Protein AF-A0A8S2P1P9-F1 (afdb_monomer)

Sequence (95 aa):
MQLLQSFRKLIPPLLFDGHKGEAGRIGVVGGSEEYTGAPIFAGMTALRTGADIVHIFCAKNAAIPIKSFSPDLIVHPLLDSKSFSDDIGKWLPRL

Mean predicted aligned error: 3.41 Å

Radius of gyration: 15.2 Å; Cα contacts (8 Å, |Δi|>4): 138; chains: 1; bounding box: 42×33×38 Å

Organism: NCBI:txid392030

Solvent-accessible surface area (backbone atoms only — not comparable to full-atom values): 5512 Å² total; per-residue (Å²): 113,69,67,62,61,56,54,60,72,71,56,76,80,92,56,94,87,62,54,94,45,74,68,29,33,44,77,41,81,46,31,35,82,87,44,34,62,62,43,45,56,55,43,53,48,43,44,75,75,52,33,63,38,37,37,38,38,16,22,56,78,15,36,60,68,41,47,74,74,40,87,81,54,47,72,39,59,40,62,77,42,96,55,33,74,65,60,49,56,77,46,56,90,71,73

Structure (mmCIF, N/CA/C/O backbone):
data_AF-A0A8S2P1P9-F1
#
_entry.id   AF-A0A8S2P1P9-F1
#
loop_
_atom_site.group_PDB
_atom_site.id
_atom_site.type_symbol
_atom_site.label_atom_id
_atom_site.label_alt_id
_atom_site.label_comp_id
_atom_site.label_asym_id
_atom_site.label_entity_id
_atom_site.label_seq_id
_atom_site.pdbx_PDB_ins_code
_atom_site.Cartn_x
_atom_site.Cartn_y
_atom_site.Cartn_z
_atom_site.occupancy
_atom_site.B_iso_or_equiv
_atom_site.auth_seq_id
_atom_site.auth_comp_id
_atom_site.auth_asym_id
_atom_site.auth_atom_id
_atom_site.pdbx_PDB_model_num
ATOM 1 N N . MET A 1 1 ? -25.883 18.375 3.110 1.00 66.81 1 MET A N 1
ATOM 2 C CA . MET A 1 1 ? -25.615 17.714 4.413 1.00 66.81 1 MET A CA 1
ATOM 3 C C . MET A 1 1 ? -25.882 16.206 4.419 1.00 66.81 1 MET A C 1
ATOM 5 O O . MET A 1 1 ? -25.059 15.500 4.982 1.00 66.81 1 MET A O 1
ATOM 9 N N . GLN A 1 2 ? -26.950 15.686 3.794 1.00 87.38 2 GLN A N 1
ATOM 10 C CA . GLN A 1 2 ? -27.257 14.239 3.806 1.00 87.38 2 GLN A CA 1
ATOM 11 C C . GLN A 1 2 ? -26.131 13.342 3.254 1.00 87.38 2 GLN A C 1
ATOM 13 O O . GLN A 1 2 ? -25.810 12.334 3.871 1.00 87.38 2 GLN A O 1
ATOM 18 N N . LEU A 1 3 ? -25.464 13.733 2.160 1.00 91.69 3 LEU A N 1
ATOM 19 C CA . LEU A 1 3 ? -24.375 12.939 1.568 1.00 91.69 3 LEU A CA 1
ATOM 20 C C . LEU A 1 3 ? -23.194 12.714 2.535 1.00 91.69 3 LEU A C 1
ATOM 22 O O . LEU A 1 3 ? -22.687 11.603 2.651 1.00 91.69 3 LEU A O 1
ATOM 26 N N . LEU A 1 4 ? -22.798 13.749 3.284 1.00 91.56 4 LEU A N 1
ATOM 27 C CA . LEU A 1 4 ? -21.737 13.645 4.294 1.00 91.56 4 LEU A CA 1
ATOM 28 C C . LEU A 1 4 ? -22.123 12.690 5.433 1.00 91.56 4 LEU A C 1
ATOM 30 O O . LEU A 1 4 ? -21.283 11.940 5.925 1.00 91.56 4 LEU A O 1
ATOM 34 N N . GLN A 1 5 ? -23.398 12.687 5.833 1.00 92.12 5 GLN A N 1
ATOM 35 C CA . GLN A 1 5 ? -23.898 11.751 6.841 1.00 92.12 5 GLN A CA 1
ATOM 36 C C . GLN A 1 5 ? -23.871 10.304 6.338 1.00 92.12 5 GLN A C 1
ATOM 38 O O . GLN A 1 5 ? -23.569 9.404 7.119 1.00 92.12 5 GLN A O 1
ATOM 43 N N . SER A 1 6 ? -24.135 10.080 5.048 1.00 92.50 6 SER A N 1
ATOM 44 C CA . SER A 1 6 ? -23.998 8.759 4.427 1.00 92.50 6 SER A CA 1
ATOM 45 C C . SER A 1 6 ? -22.544 8.281 4.420 1.00 92.50 6 SER A C 1
ATOM 47 O O . SER A 1 6 ? -22.286 7.156 4.832 1.00 92.50 6 SER A O 1
ATOM 49 N N . PHE A 1 7 ? -21.584 9.136 4.045 1.00 92.00 7 PHE A N 1
ATOM 50 C CA . PHE A 1 7 ? -20.161 8.769 4.036 1.00 92.00 7 PHE A CA 1
ATOM 51 C C . PHE A 1 7 ? -19.604 8.458 5.424 1.00 92.00 7 PHE A C 1
ATOM 53 O O . PHE A 1 7 ? -18.805 7.538 5.569 1.00 92.00 7 PHE A O 1
ATOM 60 N N . ARG A 1 8 ? -20.062 9.163 6.465 1.00 92.00 8 ARG A N 1
ATOM 61 C CA . ARG A 1 8 ? -19.624 8.901 7.843 1.00 92.00 8 ARG A CA 1
ATOM 62 C C . ARG A 1 8 ? -19.920 7.468 8.299 1.00 92.00 8 ARG A C 1
ATOM 64 O O . ARG A 1 8 ? -19.203 6.955 9.145 1.00 92.00 8 ARG A O 1
ATOM 71 N N . LYS A 1 9 ? -20.945 6.824 7.732 1.00 91.75 9 LYS A N 1
ATOM 72 C CA . LYS A 1 9 ? -21.293 5.426 8.026 1.00 91.75 9 LYS A CA 1
ATOM 73 C C . LYS A 1 9 ? -20.352 4.410 7.365 1.00 91.75 9 LYS A C 1
ATOM 75 O O . LYS A 1 9 ? -20.388 3.252 7.754 1.00 91.75 9 LYS A O 1
ATOM 80 N N . LEU A 1 10 ? -19.552 4.819 6.373 1.00 91.56 10 LEU A N 1
ATOM 81 C CA . LEU A 1 10 ? -18.579 3.950 5.697 1.00 91.56 10 LEU A CA 1
ATOM 82 C C . LEU A 1 10 ? -17.235 3.880 6.431 1.00 91.56 10 LEU A C 1
ATOM 84 O O . LEU A 1 10 ? -16.458 2.966 6.179 1.00 91.56 10 LEU A O 1
ATOM 88 N N . ILE A 1 11 ? -16.941 4.854 7.296 1.00 92.25 11 ILE A N 1
ATOM 89 C CA . ILE A 1 11 ? -15.674 4.916 8.026 1.00 92.25 11 ILE A CA 1
ATOM 90 C C . ILE A 1 11 ? -15.765 3.949 9.216 1.00 92.25 11 ILE A C 1
ATOM 92 O O . ILE A 1 11 ? -16.662 4.125 10.049 1.00 92.25 11 ILE A O 1
ATOM 96 N N . PRO A 1 12 ? -14.873 2.947 9.320 1.00 90.94 12 PRO A N 1
ATOM 97 C CA . PRO A 1 12 ? -14.889 2.016 10.441 1.00 90.94 12 PRO A CA 1
ATOM 98 C C . PRO A 1 12 ? -14.601 2.753 11.762 1.00 90.94 12 PRO A C 1
ATOM 100 O O . PRO A 1 12 ? -13.792 3.686 11.787 1.00 90.94 12 PRO A O 1
ATOM 103 N N . PRO A 1 13 ? -15.262 2.378 12.872 1.00 91.81 13 PRO A N 1
ATOM 104 C CA . PRO A 1 13 ? -14.947 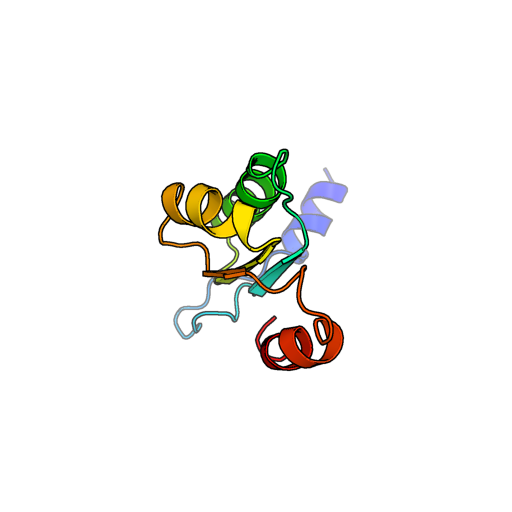2.936 14.179 1.00 91.81 13 PRO A CA 1
ATOM 105 C C . PRO A 1 13 ? -13.577 2.441 14.655 1.00 91.81 13 PRO A C 1
ATOM 107 O O . PRO A 1 13 ? -13.180 1.314 14.367 1.00 91.81 13 PRO A O 1
ATOM 110 N N . LEU A 1 14 ? -12.882 3.262 15.441 1.00 92.06 14 LEU A N 1
ATOM 111 C CA . LEU A 1 14 ? -11.667 2.828 16.123 1.00 92.06 14 LEU A CA 1
ATOM 112 C C . LEU A 1 14 ? -12.052 2.001 17.358 1.00 92.06 14 LEU A C 1
ATOM 114 O O . LEU A 1 14 ? -12.663 2.530 18.289 1.00 92.06 14 LEU A O 1
ATOM 118 N N . LEU A 1 15 ? -11.718 0.712 17.344 1.00 93.56 15 LEU A N 1
ATOM 119 C CA . LEU A 1 15 ? -12.010 -0.234 18.422 1.00 93.56 15 LEU A CA 1
ATOM 120 C C . LEU A 1 15 ? -10.783 -0.420 19.321 1.00 93.56 15 LEU A C 1
ATOM 122 O O . LEU A 1 15 ? -9.651 -0.409 18.844 1.00 93.56 15 LEU A O 1
ATOM 126 N N . PHE A 1 16 ? -10.999 -0.585 20.628 1.00 94.38 16 PHE A N 1
ATOM 127 C CA . PHE A 1 16 ? -9.909 -0.746 21.602 1.00 94.38 16 PHE A CA 1
ATOM 128 C C . PHE A 1 16 ? -9.187 -2.093 21.462 1.00 94.38 16 PHE A C 1
ATOM 130 O O . PHE A 1 16 ? -7.983 -2.185 21.674 1.00 94.38 16 PHE A O 1
ATOM 137 N N . ASP A 1 17 ? -9.933 -3.128 21.096 1.00 95.62 17 ASP A N 1
ATOM 138 C CA . ASP A 1 17 ? -9.468 -4.479 20.794 1.00 95.62 17 ASP A CA 1
ATOM 139 C C . ASP A 1 17 ? -9.103 -4.669 19.313 1.00 95.62 17 ASP A C 1
ATOM 141 O O . ASP A 1 17 ? -8.776 -5.779 18.904 1.00 95.62 17 ASP A O 1
ATOM 145 N N . GLY A 1 18 ? -9.123 -3.590 18.520 1.00 92.44 18 GLY A N 1
ATOM 146 C CA . GLY A 1 18 ? -8.806 -3.632 17.099 1.00 92.44 18 GLY A CA 1
ATOM 147 C C . GLY A 1 18 ? -7.344 -3.989 16.824 1.00 92.44 18 GLY A C 1
ATOM 148 O O . GLY A 1 18 ? -6.420 -3.578 17.536 1.00 92.44 18 GLY A O 1
ATOM 149 N N . HIS A 1 19 ? -7.121 -4.733 15.746 1.00 94.31 19 HIS A N 1
ATOM 150 C CA . HIS A 1 19 ? -5.798 -5.172 15.315 1.00 94.31 19 HIS A CA 1
ATOM 151 C C . HIS A 1 19 ? -5.360 -4.532 13.996 1.00 94.31 19 HIS A C 1
ATOM 153 O O . HIS A 1 19 ? -6.164 -4.133 13.155 1.00 94.31 19 HIS A O 1
ATOM 159 N N . LYS A 1 20 ? -4.038 -4.473 13.784 1.00 92.56 20 LYS A N 1
ATOM 160 C CA . LYS A 1 20 ? -3.449 -3.890 12.574 1.00 92.56 20 LYS A CA 1
ATOM 161 C C . LYS A 1 20 ? -3.992 -4.573 11.313 1.00 92.56 20 LYS A C 1
ATOM 163 O O . LYS A 1 20 ? -3.781 -5.766 11.094 1.00 92.56 20 LYS A O 1
ATOM 168 N N . GLY A 1 21 ? -4.607 -3.782 10.445 1.00 93.31 21 GLY A N 1
ATOM 169 C CA . GLY A 1 21 ? -5.191 -4.207 9.181 1.00 93.31 21 GLY A CA 1
ATOM 170 C C . GLY A 1 21 ? -6.713 -4.337 9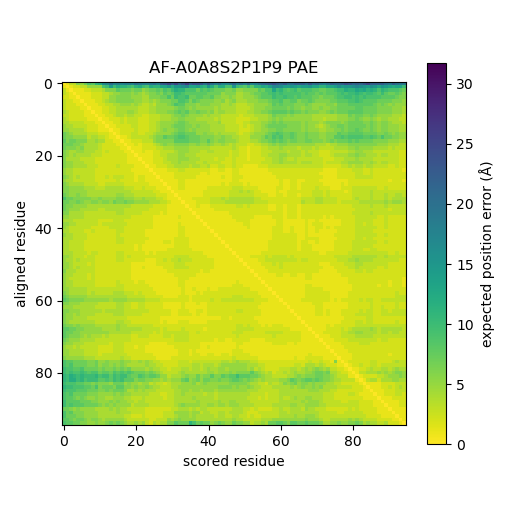.218 1.00 93.31 21 GLY A C 1
ATOM 171 O O . GLY A 1 21 ? -7.303 -4.558 8.164 1.00 93.31 21 GLY A O 1
ATOM 172 N N . GLU A 1 22 ? -7.355 -4.199 10.378 1.00 93.75 22 GLU A N 1
ATOM 173 C CA . GLU A 1 22 ? -8.818 -4.205 10.488 1.00 93.75 22 GLU A CA 1
ATOM 174 C C . GLU A 1 22 ? -9.440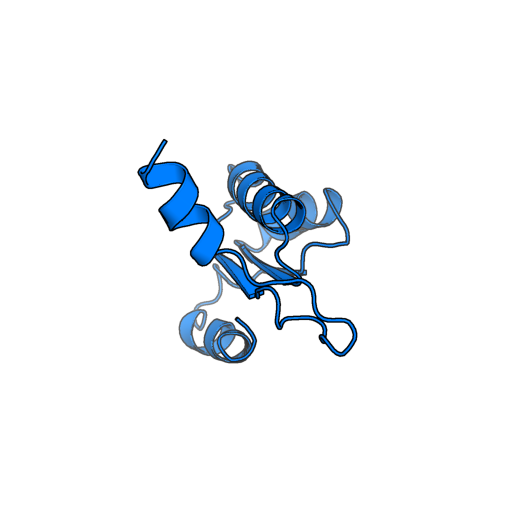 -2.867 10.074 1.00 93.75 22 GLU A C 1
ATOM 176 O O . GLU A 1 22 ? -10.541 -2.861 9.527 1.00 93.75 22 GLU A O 1
ATOM 181 N N . ALA A 1 23 ? -8.728 -1.744 10.243 1.00 93.12 23 ALA A N 1
ATOM 182 C CA . ALA A 1 23 ? -9.197 -0.433 9.785 1.00 93.12 23 ALA A CA 1
ATOM 183 C C . ALA A 1 23 ? -8.918 -0.179 8.289 1.00 93.12 23 ALA A C 1
ATOM 185 O O . ALA A 1 23 ? -9.335 0.839 7.737 1.00 93.12 23 ALA A O 1
ATOM 186 N N . GLY A 1 24 ? -8.257 -1.123 7.611 1.00 94.69 24 GLY A N 1
ATOM 187 C CA . GLY A 1 24 ? -8.101 -1.134 6.159 1.00 94.69 24 GLY A CA 1
ATOM 188 C C . GLY A 1 24 ? -6.691 -1.486 5.702 1.00 94.69 24 GLY A C 1
ATOM 189 O O . GLY A 1 24 ? -5.692 -1.022 6.257 1.00 94.69 24 GLY A O 1
ATOM 190 N N . ARG A 1 25 ? -6.616 -2.289 4.640 1.00 97.06 25 ARG A N 1
ATOM 191 C CA . ARG A 1 25 ? -5.377 -2.646 3.948 1.00 97.06 25 ARG A CA 1
ATOM 192 C C . ARG A 1 25 ? -5.531 -2.255 2.484 1.00 97.06 25 ARG A C 1
ATOM 194 O O . ARG A 1 25 ? -6.497 -2.626 1.829 1.00 97.06 25 ARG A O 1
ATOM 201 N N . ILE A 1 26 ? -4.624 -1.420 1.990 1.00 97.69 26 ILE A N 1
ATOM 202 C CA . ILE A 1 26 ? -4.758 -0.785 0.675 1.00 97.69 26 ILE A CA 1
ATOM 203 C C . ILE A 1 26 ? -3.591 -1.195 -0.214 1.00 97.69 26 ILE A C 1
ATOM 205 O O . ILE A 1 26 ? -2.429 -1.093 0.177 1.00 97.69 26 ILE A O 1
ATOM 209 N N . GLY A 1 27 ? -3.907 -1.634 -1.430 1.00 97.62 27 GLY A N 1
ATOM 210 C CA . GLY A 1 27 ? -2.933 -1.916 -2.477 1.00 97.62 27 GLY A CA 1
ATOM 211 C C . GLY A 1 27 ? -2.937 -0.814 -3.530 1.00 97.62 27 GLY A C 1
ATOM 212 O O . GLY A 1 27 ? -3.972 -0.521 -4.121 1.00 97.62 27 GLY A O 1
ATOM 213 N N . VAL A 1 28 ? -1.774 -0.227 -3.793 1.00 97.94 28 VAL A N 1
ATOM 214 C CA . VAL A 1 28 ? -1.549 0.730 -4.880 1.00 97.94 28 VAL A CA 1
ATOM 215 C C . VAL A 1 28 ? -0.685 0.052 -5.932 1.00 97.94 28 VAL A C 1
ATOM 217 O O . VAL A 1 28 ? 0.413 -0.407 -5.630 1.00 97.94 28 VAL A O 1
ATOM 220 N N . VAL A 1 29 ? -1.166 -0.004 -7.171 1.00 96.88 29 VAL A N 1
ATOM 221 C CA . VAL A 1 29 ? -0.426 -0.576 -8.301 1.00 96.88 29 VAL A CA 1
ATOM 222 C C . VAL A 1 29 ? -0.024 0.555 -9.236 1.00 96.88 29 VAL A C 1
ATOM 224 O O . VAL A 1 29 ? -0.882 1.252 -9.774 1.00 96.88 29 VAL A O 1
ATOM 227 N N . GLY A 1 30 ? 1.277 0.760 -9.411 1.00 96.25 30 GLY A N 1
ATOM 228 C CA . GLY A 1 30 ? 1.807 1.802 -10.282 1.00 96.25 30 GLY A CA 1
ATOM 229 C C . GLY A 1 30 ? 3.236 2.197 -9.930 1.00 96.25 30 GLY A C 1
ATOM 230 O O . GLY A 1 30 ? 3.858 1.639 -9.032 1.00 96.25 30 GLY A O 1
ATOM 231 N N . GLY A 1 31 ? 3.751 3.199 -10.635 1.00 97.25 31 GLY A N 1
ATOM 232 C CA . GLY A 1 31 ? 5.145 3.619 -10.533 1.00 97.25 31 GLY A CA 1
ATOM 233 C C . GLY A 1 31 ? 6.004 3.002 -11.627 1.00 97.25 31 GLY A C 1
ATOM 234 O O . GLY A 1 31 ? 6.137 1.780 -11.705 1.00 97.25 31 GLY A O 1
ATOM 235 N N . SER A 1 32 ? 6.590 3.874 -12.442 1.00 96.56 32 SER A N 1
ATOM 236 C CA . SER A 1 32 ? 7.583 3.555 -13.469 1.00 96.56 32 SER A CA 1
ATOM 237 C C . SER A 1 32 ? 8.920 4.214 -13.127 1.00 96.56 32 SER A C 1
ATOM 239 O O . SER A 1 32 ? 9.061 4.839 -12.073 1.00 96.56 32 SER A O 1
ATOM 241 N N . GLU A 1 33 ? 9.893 4.084 -14.023 1.00 94.38 33 GLU A N 1
ATOM 242 C CA . GLU A 1 33 ? 11.176 4.780 -13.932 1.00 94.38 33 GLU A CA 1
ATOM 243 C C . GLU A 1 33 ? 11.006 6.302 -13.797 1.00 94.38 33 GLU A C 1
ATOM 245 O O . GLU A 1 33 ? 11.657 6.934 -12.968 1.00 94.38 33 GLU A O 1
ATOM 250 N N . GLU A 1 34 ? 10.058 6.876 -14.534 1.00 95.88 34 GLU A N 1
ATOM 251 C CA . GLU A 1 34 ? 9.784 8.311 -14.579 1.00 95.88 34 GLU A CA 1
ATOM 252 C C . GLU A 1 34 ? 8.754 8.751 -13.528 1.00 95.88 34 GLU A C 1
ATOM 254 O O . GLU A 1 34 ? 8.847 9.848 -12.976 1.00 95.88 34 GLU A O 1
ATOM 259 N N . TYR A 1 35 ? 7.760 7.906 -13.229 1.00 96.94 35 TYR A N 1
ATOM 260 C CA . TYR A 1 35 ? 6.573 8.296 -12.456 1.00 96.94 35 TYR A CA 1
ATOM 261 C C . TYR A 1 35 ? 6.505 7.655 -11.067 1.00 96.94 35 TYR A C 1
ATOM 263 O O . TYR A 1 35 ? 5.517 7.022 -10.694 1.00 96.94 35 TYR A O 1
ATOM 271 N N . THR A 1 36 ? 7.539 7.859 -10.257 1.00 97.62 36 THR A N 1
ATOM 272 C CA . THR A 1 36 ? 7.607 7.363 -8.867 1.00 97.62 36 THR A CA 1
ATOM 273 C C . THR A 1 36 ? 6.679 8.107 -7.902 1.00 97.62 36 THR A C 1
ATOM 275 O O . THR A 1 36 ? 6.217 7.529 -6.921 1.00 97.62 36 THR A O 1
ATOM 278 N N . GLY A 1 37 ? 6.363 9.377 -8.175 1.00 97.81 37 GLY A N 1
ATOM 279 C CA . GLY A 1 37 ? 5.585 10.233 -7.269 1.00 97.81 37 GLY A CA 1
ATOM 280 C C . GLY A 1 37 ? 4.112 9.841 -7.120 1.00 97.81 37 GLY A C 1
ATOM 281 O O . GLY A 1 37 ? 3.558 9.916 -6.024 1.00 97.81 37 GLY A O 1
ATOM 282 N N . ALA A 1 38 ? 3.473 9.388 -8.201 1.00 98.12 38 ALA A N 1
ATOM 283 C CA . ALA A 1 38 ? 2.053 9.034 -8.196 1.00 98.12 38 ALA A CA 1
ATOM 284 C C . ALA A 1 38 ? 1.691 7.966 -7.138 1.00 98.12 38 ALA A C 1
ATOM 286 O O . ALA A 1 38 ? 0.812 8.236 -6.311 1.00 98.12 38 ALA A O 1
ATOM 287 N N . PRO A 1 39 ? 2.363 6.795 -7.080 1.00 98.25 39 PRO A N 1
ATOM 288 C CA . PRO A 1 39 ? 2.062 5.798 -6.053 1.00 98.25 39 PRO A CA 1
ATOM 289 C C . PRO A 1 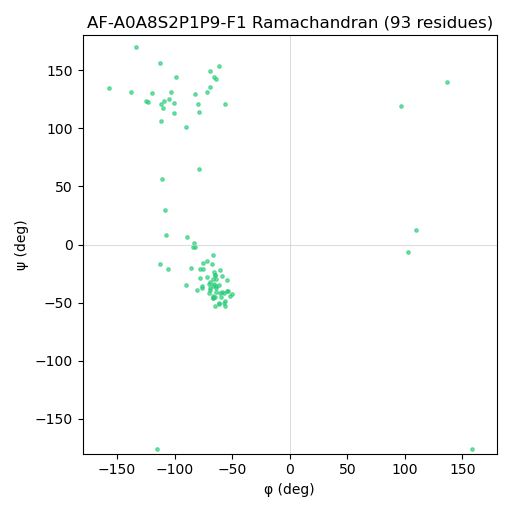39 ? 2.417 6.265 -4.633 1.00 98.25 39 PRO A C 1
ATOM 291 O O . PRO A 1 39 ? 1.723 5.881 -3.692 1.00 98.25 39 PRO A O 1
ATOM 294 N N . ILE A 1 40 ? 3.428 7.129 -4.463 1.00 98.12 40 ILE A N 1
ATOM 295 C CA . ILE A 1 40 ? 3.766 7.726 -3.159 1.00 98.12 40 ILE A CA 1
ATOM 296 C C . ILE A 1 40 ? 2.587 8.548 -2.637 1.00 98.12 40 ILE A C 1
ATOM 298 O O . ILE A 1 40 ? 2.143 8.345 -1.508 1.00 98.12 40 ILE A O 1
ATOM 302 N N . PHE A 1 41 ? 2.048 9.462 -3.451 1.00 98.19 41 PHE A N 1
ATOM 303 C CA . PHE A 1 41 ? 0.943 10.319 -3.021 1.00 98.19 41 PHE A CA 1
ATOM 304 C C . PHE A 1 41 ? -0.326 9.529 -2.722 1.00 98.19 41 PHE A C 1
ATOM 306 O O . PHE A 1 41 ? -0.981 9.809 -1.715 1.00 98.19 41 PHE A O 1
ATOM 313 N N . ALA A 1 42 ? -0.647 8.530 -3.545 1.00 98.50 42 ALA A N 1
ATOM 314 C CA . ALA A 1 42 ? -1.779 7.646 -3.299 1.00 98.50 42 ALA A CA 1
ATOM 315 C C . ALA A 1 42 ? -1.608 6.885 -1.973 1.00 98.50 42 ALA A C 1
ATOM 317 O O . ALA A 1 42 ? -2.486 6.940 -1.111 1.00 98.50 42 ALA A O 1
ATOM 318 N N . GLY A 1 43 ? -0.451 6.248 -1.772 1.00 98.25 43 GLY A N 1
ATOM 319 C CA . GLY A 1 43 ? -0.194 5.437 -0.587 1.00 98.25 43 GLY A CA 1
ATOM 320 C C . GLY A 1 43 ? -0.133 6.246 0.709 1.00 98.25 43 GLY A C 1
ATOM 321 O O . GLY A 1 43 ? -0.785 5.906 1.693 1.00 98.25 43 GLY A O 1
ATOM 322 N N . MET A 1 44 ? 0.580 7.373 0.705 1.00 98.25 44 MET A N 1
ATOM 323 C CA . MET A 1 44 ? 0.663 8.255 1.874 1.00 98.25 44 MET A CA 1
ATOM 324 C C . MET A 1 44 ? -0.683 8.889 2.216 1.00 98.25 44 MET A C 1
ATOM 326 O O . MET A 1 44 ? -0.978 9.111 3.388 1.00 98.25 44 MET A O 1
ATOM 330 N N . THR A 1 45 ? -1.508 9.192 1.211 1.00 98.38 45 THR A N 1
ATOM 331 C CA . THR A 1 45 ? -2.862 9.695 1.463 1.00 98.38 45 THR A CA 1
ATOM 332 C C . THR A 1 45 ? -3.713 8.622 2.121 1.00 98.38 45 THR A C 1
ATOM 334 O O . THR A 1 45 ? -4.337 8.931 3.127 1.00 98.38 45 THR A O 1
ATOM 337 N N . ALA A 1 46 ? -3.660 7.374 1.644 1.00 97.81 46 ALA A N 1
ATOM 338 C CA . ALA A 1 46 ? -4.371 6.261 2.269 1.00 97.81 46 ALA A CA 1
ATOM 339 C C . ALA A 1 46 ? -4.001 6.095 3.757 1.00 97.81 46 ALA A C 1
ATOM 341 O O . ALA A 1 46 ? -4.901 6.063 4.600 1.00 97.81 46 ALA A O 1
ATOM 342 N N . LEU A 1 47 ? -2.700 6.094 4.090 1.00 97.44 47 LEU A N 1
ATOM 343 C CA . LEU A 1 47 ? -2.227 6.065 5.484 1.00 97.44 47 LEU A CA 1
ATOM 344 C C . LEU A 1 47 ? -2.790 7.240 6.295 1.00 97.44 47 LEU A C 1
ATOM 346 O O . LEU A 1 47 ? -3.385 7.047 7.352 1.00 97.44 47 LEU A O 1
ATOM 350 N N . ARG A 1 48 ? -2.673 8.473 5.782 1.00 97.00 48 ARG A N 1
ATOM 351 C CA . ARG A 1 48 ? -3.177 9.670 6.478 1.00 97.00 48 ARG A CA 1
ATOM 352 C C . ARG A 1 48 ? -4.695 9.692 6.646 1.00 97.00 48 ARG A C 1
ATOM 354 O O . ARG A 1 48 ? -5.183 10.339 7.566 1.00 97.00 48 ARG A O 1
ATOM 361 N N . THR A 1 49 ? -5.442 9.024 5.770 1.00 95.69 49 THR A N 1
ATOM 362 C CA . THR A 1 49 ? -6.903 8.901 5.877 1.00 95.69 49 THR A CA 1
ATOM 363 C C . THR A 1 49 ? -7.357 7.773 6.804 1.00 95.69 49 THR A C 1
ATOM 365 O O . THR A 1 49 ? -8.558 7.635 7.014 1.00 95.69 49 THR A O 1
ATOM 368 N N . GLY A 1 50 ? -6.425 7.004 7.381 1.00 95.31 50 GLY A N 1
ATOM 369 C CA . GLY A 1 50 ? -6.714 5.992 8.399 1.00 95.31 50 GLY A CA 1
ATOM 370 C C . GLY A 1 50 ? -6.556 4.540 7.949 1.00 95.31 50 GLY A C 1
ATOM 371 O O . GLY A 1 50 ? -7.002 3.657 8.670 1.00 95.31 50 GLY A O 1
ATOM 372 N N . ALA A 1 51 ? -5.945 4.267 6.789 1.00 96.62 51 ALA A N 1
ATOM 373 C CA . ALA A 1 51 ? -5.569 2.896 6.444 1.00 96.62 51 ALA A CA 1
ATOM 374 C C . ALA A 1 51 ? -4.424 2.412 7.349 1.00 96.62 51 ALA A C 1
ATOM 376 O O . ALA A 1 51 ? -3.433 3.120 7.526 1.00 96.62 51 ALA A O 1
ATOM 377 N N . ASP A 1 52 ? -4.521 1.184 7.854 1.00 96.50 52 ASP A N 1
ATOM 378 C CA . ASP A 1 52 ? -3.506 0.600 8.739 1.00 96.50 52 ASP A CA 1
ATOM 379 C C . ASP A 1 52 ? -2.257 0.143 7.985 1.00 96.50 52 ASP A C 1
ATOM 381 O O . ASP A 1 52 ? -1.140 0.160 8.512 1.00 96.50 52 ASP A O 1
ATOM 385 N N . ILE A 1 53 ? -2.458 -0.372 6.768 1.00 97.31 53 ILE A N 1
ATOM 386 C CA . ILE A 1 53 ? -1.401 -0.972 5.958 1.00 97.31 53 ILE A CA 1
ATOM 387 C C . ILE A 1 53 ? -1.559 -0.527 4.513 1.00 97.31 53 ILE A C 1
ATOM 389 O O . ILE A 1 53 ? -2.635 -0.644 3.926 1.00 97.31 53 ILE A O 1
ATOM 393 N N . VAL A 1 54 ? -0.459 -0.074 3.920 1.00 98.31 54 VAL A N 1
ATOM 394 C CA . VAL A 1 54 ? -0.408 0.281 2.506 1.00 98.31 54 VAL A CA 1
ATOM 395 C C . VAL A 1 54 ? 0.713 -0.480 1.818 1.00 98.31 54 VAL A C 1
ATOM 397 O O . VAL A 1 54 ? 1.883 -0.391 2.196 1.00 98.31 54 VAL A O 1
ATOM 400 N N . HIS A 1 55 ? 0.333 -1.211 0.778 1.00 98.25 55 HIS A N 1
ATOM 401 C CA . HIS A 1 55 ? 1.227 -1.908 -0.129 1.00 98.25 55 HIS A CA 1
ATOM 402 C C . HIS A 1 55 ? 1.336 -1.116 -1.431 1.00 98.25 55 HIS A C 1
ATOM 404 O O . HIS A 1 55 ? 0.322 -0.753 -2.020 1.00 98.25 55 HIS A O 1
ATOM 410 N N . ILE A 1 56 ? 2.555 -0.884 -1.912 1.00 98.25 56 ILE A N 1
ATOM 411 C CA . ILE A 1 56 ? 2.807 -0.323 -3.242 1.00 98.25 56 ILE A CA 1
ATOM 412 C C . ILE A 1 56 ? 3.453 -1.403 -4.100 1.00 98.25 56 ILE A C 1
ATOM 414 O O . ILE A 1 56 ? 4.530 -1.884 -3.768 1.00 98.25 56 ILE A O 1
ATOM 418 N N . PHE A 1 57 ? 2.824 -1.763 -5.211 1.00 97.75 57 PHE A N 1
ATOM 419 C CA . PHE A 1 57 ? 3.382 -2.643 -6.232 1.00 97.75 57 PHE A CA 1
ATOM 420 C C . PHE A 1 57 ? 3.877 -1.777 -7.385 1.00 97.75 57 PHE A C 1
ATOM 422 O O . PHE A 1 57 ? 3.067 -1.129 -8.047 1.00 97.75 57 PHE A O 1
ATOM 429 N N . CYS A 1 58 ? 5.191 -1.747 -7.601 1.00 97.88 58 CYS A N 1
ATOM 430 C CA . CYS A 1 58 ? 5.833 -0.843 -8.555 1.00 97.88 58 CYS A CA 1
ATOM 431 C C . CYS A 1 58 ? 6.855 -1.548 -9.455 1.00 97.88 58 CYS A C 1
ATOM 433 O O . CYS A 1 58 ? 7.225 -2.704 -9.215 1.00 97.88 58 CYS A O 1
ATOM 435 N N . ALA A 1 59 ? 7.334 -0.835 -10.478 1.00 97.56 59 ALA A N 1
ATOM 436 C CA . ALA A 1 59 ? 8.521 -1.226 -11.232 1.00 97.56 59 ALA A CA 1
ATOM 437 C C . ALA A 1 59 ? 9.758 -1.273 -10.315 1.00 97.56 59 ALA A C 1
ATOM 439 O O . ALA A 1 59 ? 9.840 -0.565 -9.304 1.00 97.56 59 ALA A O 1
ATOM 440 N N . LYS A 1 60 ? 10.752 -2.092 -10.658 1.00 97.12 60 LYS A N 1
ATOM 441 C CA . LYS A 1 60 ? 11.978 -2.287 -9.869 1.00 97.12 60 LYS A CA 1
ATOM 442 C C . LYS A 1 60 ? 12.754 -0.986 -9.699 1.00 97.12 60 LYS A C 1
ATOM 444 O O . LYS A 1 60 ? 13.133 -0.654 -8.577 1.00 97.12 60 LYS A O 1
ATOM 449 N N . ASN A 1 61 ? 12.914 -0.227 -10.784 1.00 96.81 61 ASN A N 1
ATOM 450 C CA . ASN A 1 61 ? 13.623 1.058 -10.778 1.00 96.81 61 ASN A CA 1
ATOM 451 C C . ASN A 1 61 ? 12.898 2.116 -9.927 1.00 96.81 61 ASN A C 1
ATOM 453 O O . ASN A 1 61 ? 13.535 2.990 -9.345 1.00 96.81 61 ASN A O 1
ATOM 457 N N . ALA A 1 62 ? 11.576 1.992 -9.772 1.00 98.00 62 ALA A N 1
ATOM 458 C CA . ALA A 1 62 ? 10.771 2.907 -8.969 1.00 98.00 62 ALA A CA 1
ATOM 459 C C . ALA A 1 62 ? 10.886 2.651 -7.455 1.00 98.00 62 ALA A C 1
ATOM 461 O O . ALA A 1 62 ? 10.598 3.529 -6.642 1.00 98.00 62 ALA A O 1
ATOM 462 N N . ALA A 1 63 ? 11.303 1.450 -7.049 1.00 98.00 63 ALA A N 1
ATOM 463 C CA . ALA A 1 63 ? 11.162 1.005 -5.668 1.00 98.00 63 ALA A CA 1
ATOM 464 C C . ALA A 1 63 ? 12.056 1.755 -4.678 1.00 98.00 63 ALA A C 1
ATOM 466 O O . ALA A 1 63 ? 11.608 2.045 -3.573 1.00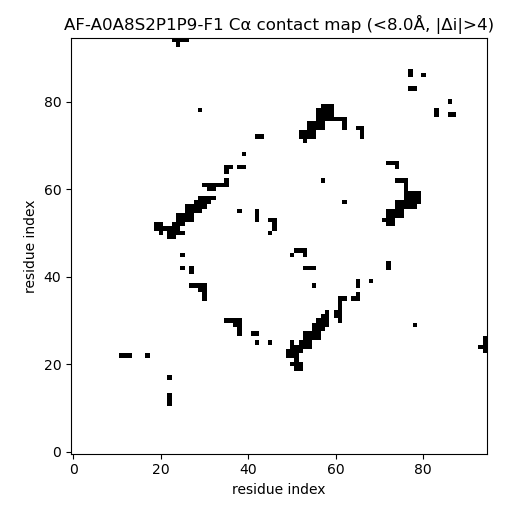 98.00 63 ALA A O 1
ATOM 467 N N . ILE A 1 64 ? 13.303 2.067 -5.049 1.00 97.75 64 ILE A N 1
ATOM 468 C CA . ILE A 1 64 ? 14.216 2.814 -4.170 1.00 97.75 64 ILE A CA 1
ATOM 469 C C . ILE A 1 64 ? 13.681 4.236 -3.926 1.00 97.75 64 ILE A C 1
ATOM 471 O O . ILE A 1 64 ? 13.487 4.572 -2.759 1.00 97.75 64 ILE A O 1
ATOM 475 N N . PRO A 1 65 ? 13.355 5.043 -4.959 1.00 97.19 65 PRO A N 1
ATOM 476 C CA . PRO A 1 65 ? 12.746 6.360 -4.758 1.00 97.19 65 PRO A CA 1
ATOM 477 C C . PRO A 1 65 ? 11.501 6.341 -3.863 1.00 97.19 65 PRO A C 1
ATOM 479 O O . PRO A 1 65 ? 11.382 7.169 -2.963 1.00 97.19 65 PRO A O 1
ATOM 482 N N . ILE A 1 66 ? 10.598 5.375 -4.068 1.00 98.25 66 ILE A N 1
ATOM 483 C CA . ILE A 1 66 ? 9.365 5.251 -3.277 1.00 98.25 66 ILE A CA 1
ATOM 484 C C . ILE A 1 66 ? 9.683 4.899 -1.816 1.00 98.25 66 ILE A C 1
ATOM 486 O O . ILE A 1 66 ? 9.158 5.543 -0.908 1.00 98.25 66 ILE A O 1
ATOM 490 N N . LYS A 1 67 ? 10.571 3.923 -1.571 1.00 98.06 67 LYS A N 1
ATOM 491 C CA . LYS A 1 67 ? 10.992 3.519 -0.214 1.00 98.06 67 LYS A CA 1
ATOM 492 C C . LYS A 1 67 ? 11.676 4.649 0.551 1.00 98.06 67 LYS A C 1
ATOM 494 O O . LYS A 1 67 ? 11.496 4.757 1.758 1.00 98.06 67 LYS A O 1
ATOM 499 N N . SER A 1 68 ? 12.438 5.495 -0.141 1.00 97.38 68 SER A N 1
ATOM 500 C CA . SER A 1 68 ? 13.126 6.636 0.470 1.00 97.38 68 SER A CA 1
ATOM 501 C C . SER A 1 68 ? 12.174 7.722 0.979 1.00 97.38 68 SER A C 1
ATOM 503 O O . SER A 1 68 ? 12.597 8.564 1.765 1.00 97.38 68 SER A O 1
ATOM 505 N N . PHE A 1 69 ? 10.907 7.729 0.547 1.00 96.00 69 PHE A N 1
ATOM 506 C CA . PHE A 1 69 ? 9.944 8.750 0.957 1.00 96.00 69 PHE A CA 1
ATOM 507 C C . PHE A 1 69 ? 9.332 8.485 2.338 1.00 96.00 69 PHE A C 1
ATOM 509 O O . PHE A 1 69 ? 9.108 9.424 3.099 1.00 96.00 69 PHE A O 1
ATOM 516 N N . SER A 1 70 ? 9.033 7.225 2.666 1.00 95.62 70 SER A N 1
ATOM 517 C CA . SER A 1 70 ? 8.485 6.857 3.974 1.00 95.62 70 SER A CA 1
ATOM 518 C C . SER A 1 70 ? 8.749 5.386 4.309 1.00 95.62 70 SER A C 1
ATOM 520 O O . SER A 1 70 ? 8.477 4.524 3.467 1.00 95.62 70 SER A O 1
ATOM 522 N N . PRO A 1 71 ? 9.198 5.074 5.541 1.00 96.25 71 PRO A N 1
ATOM 523 C CA . PRO A 1 71 ? 9.342 3.698 6.010 1.00 96.25 71 PRO A CA 1
ATOM 524 C C . PRO A 1 71 ? 7.997 3.002 6.283 1.00 96.25 71 PRO A C 1
ATOM 526 O O . PRO A 1 71 ? 7.973 1.781 6.420 1.00 96.25 71 PRO A O 1
ATOM 529 N N . ASP A 1 72 ? 6.887 3.746 6.351 1.00 97.12 72 ASP A N 1
ATOM 530 C CA . ASP A 1 72 ? 5.559 3.185 6.638 1.00 97.12 72 ASP A CA 1
ATOM 531 C C . ASP A 1 72 ? 4.953 2.445 5.432 1.00 97.12 72 ASP A C 1
ATOM 533 O O . ASP A 1 72 ? 4.058 1.611 5.585 1.00 97.12 72 ASP A O 1
ATOM 537 N N . LEU A 1 73 ? 5.432 2.744 4.218 1.00 98.06 73 LEU A N 1
ATOM 538 C CA . LEU A 1 73 ? 4.963 2.126 2.979 1.00 98.06 73 LEU A CA 1
ATOM 539 C C . LEU A 1 73 ? 5.639 0.770 2.753 1.00 98.06 73 LEU A C 1
ATOM 541 O O . LEU A 1 73 ? 6.865 0.661 2.718 1.00 98.06 73 LEU A O 1
ATOM 545 N N . ILE A 1 74 ? 4.844 -0.268 2.483 1.00 97.94 74 ILE A N 1
ATOM 546 C CA . ILE A 1 74 ? 5.371 -1.585 2.116 1.00 97.94 74 ILE A CA 1
ATOM 547 C C . ILE A 1 74 ? 5.516 -1.652 0.593 1.00 97.94 74 ILE A C 1
ATOM 549 O O . ILE A 1 74 ? 4.541 -1.851 -0.129 1.00 97.94 74 ILE A O 1
ATOM 553 N N . VAL A 1 75 ? 6.740 -1.483 0.093 1.00 98.25 75 VAL A N 1
ATOM 554 C CA . VAL A 1 75 ? 7.012 -1.361 -1.350 1.00 98.25 75 VAL A CA 1
ATOM 555 C C . VAL A 1 75 ? 7.535 -2.669 -1.955 1.00 98.25 75 VAL A C 1
ATOM 557 O O . VAL A 1 75 ? 8.601 -3.168 -1.575 1.00 98.25 75 VAL A O 1
ATOM 560 N N . HIS A 1 76 ? 6.815 -3.167 -2.959 1.00 97.50 76 HIS A N 1
ATOM 561 C CA . HIS A 1 76 ? 7.020 -4.428 -3.671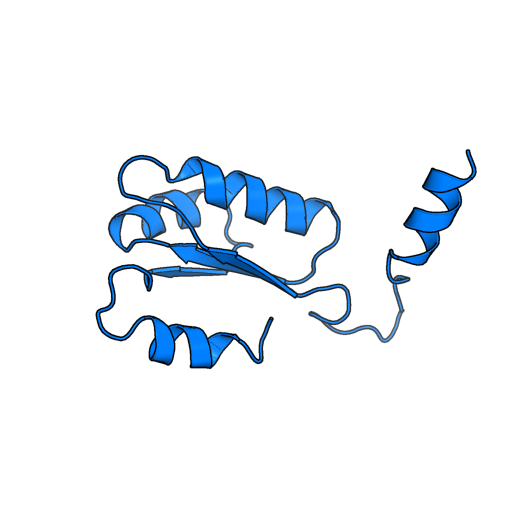 1.00 97.50 76 HIS A CA 1
ATOM 562 C C . HIS A 1 76 ? 7.470 -4.171 -5.125 1.00 97.50 76 HIS A C 1
ATOM 564 O O . HIS A 1 76 ? 6.649 -3.783 -5.959 1.00 97.50 76 HIS A O 1
ATOM 570 N N . PRO A 1 77 ? 8.752 -4.405 -5.468 1.00 97.06 77 PRO A N 1
ATOM 571 C CA . PRO A 1 77 ? 9.293 -4.205 -6.817 1.00 97.06 77 PRO A CA 1
ATOM 572 C C . PRO A 1 77 ? 8.933 -5.370 -7.761 1.00 97.06 77 PRO A C 1
ATOM 574 O O . PRO A 1 77 ? 9.805 -6.138 -8.173 1.00 97.06 77 PRO A O 1
ATOM 577 N N . LEU A 1 78 ? 7.642 -5.551 -8.046 1.00 95.62 78 LEU A N 1
ATOM 578 C CA . LEU A 1 78 ? 7.115 -6.748 -8.714 1.00 95.62 78 LEU A CA 1
ATOM 579 C C . LEU A 1 78 ? 6.559 -6.504 -10.123 1.00 95.62 78 LEU A C 1
ATOM 581 O O . LEU A 1 78 ? 6.402 -7.481 -10.850 1.00 95.62 78 LEU A O 1
ATOM 585 N N . LEU A 1 79 ? 6.270 -5.260 -10.534 1.00 93.44 79 LEU A N 1
ATOM 586 C CA . LEU A 1 79 ? 5.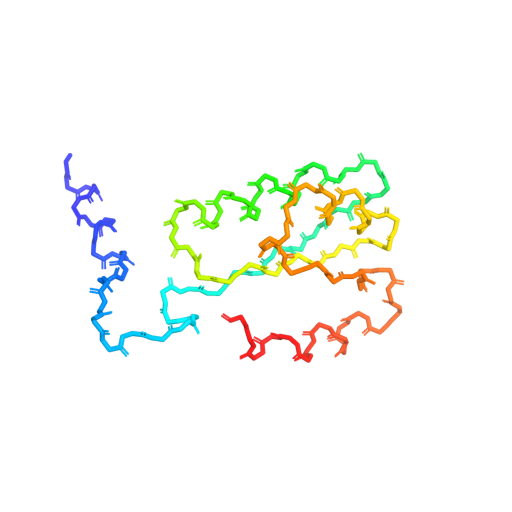532 -5.022 -11.791 1.00 93.44 79 LEU A CA 1
ATOM 587 C C . LEU A 1 79 ? 6.279 -5.478 -13.046 1.00 93.44 79 LEU A C 1
ATOM 589 O O . LEU A 1 79 ? 5.648 -5.909 -14.004 1.00 93.44 79 LEU A O 1
ATOM 593 N N . ASP A 1 80 ? 7.609 -5.452 -13.020 1.00 93.00 80 ASP A N 1
ATOM 594 C CA . ASP A 1 80 ? 8.426 -5.880 -14.162 1.00 93.00 80 ASP A CA 1
ATOM 595 C C . ASP A 1 80 ? 8.638 -7.409 -14.196 1.00 93.00 80 ASP A C 1
ATOM 597 O O . ASP A 1 80 ? 9.377 -7.929 -15.035 1.00 93.00 80 ASP A O 1
ATOM 601 N N . SER A 1 81 ? 8.063 -8.153 -13.241 1.00 92.50 81 SER A N 1
ATOM 602 C CA . SER A 1 81 ? 8.147 -9.616 -13.200 1.00 92.50 81 SER A CA 1
ATOM 603 C C . SER A 1 81 ? 7.292 -10.225 -14.310 1.00 92.50 81 SER A C 1
ATOM 605 O O . SER A 1 81 ? 6.104 -9.931 -14.429 1.00 92.50 81 SER A O 1
ATOM 607 N N . LYS A 1 82 ? 7.861 -11.167 -15.075 1.00 91.69 82 LYS A N 1
ATOM 608 C CA . LYS A 1 82 ? 7.095 -11.984 -16.038 1.00 91.69 82 LYS A CA 1
ATOM 609 C C . LYS A 1 82 ? 5.998 -12.817 -15.362 1.00 91.69 82 LYS A C 1
ATOM 611 O O . LYS A 1 82 ? 5.041 -13.198 -16.023 1.00 91.69 82 LYS A O 1
ATOM 616 N N . SER A 1 83 ? 6.141 -13.067 -14.061 1.00 92.06 83 SER A N 1
ATOM 617 C CA . SER A 1 83 ? 5.197 -13.807 -13.219 1.00 92.06 83 SER A CA 1
ATOM 618 C C . SER A 1 83 ? 4.465 -12.881 -12.243 1.00 92.06 83 SER A C 1
ATOM 620 O O . SER A 1 83 ? 4.096 -13.300 -11.149 1.00 92.06 83 SER A O 1
ATOM 622 N N . PHE A 1 84 ? 4.253 -11.611 -12.618 1.00 89.31 84 PHE A N 1
ATOM 623 C CA . PHE A 1 84 ? 3.610 -10.614 -11.757 1.00 89.31 84 PHE A CA 1
ATOM 624 C C . PHE A 1 84 ? 2.284 -11.100 -11.156 1.00 89.31 84 PHE A C 1
ATOM 626 O O . PHE A 1 84 ? 2.061 -10.897 -9.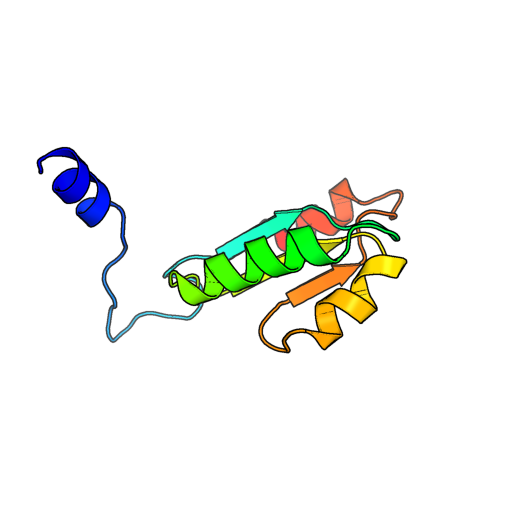966 1.00 89.31 84 PHE A O 1
ATOM 633 N N . SER A 1 85 ? 1.431 -11.771 -11.939 1.00 89.12 85 SER A N 1
ATOM 634 C CA . SER A 1 85 ? 0.144 -12.310 -11.471 1.00 89.12 85 SER A CA 1
ATOM 635 C C . SER A 1 85 ? 0.298 -13.299 -10.312 1.00 89.12 85 SER A C 1
ATOM 637 O O . SER A 1 85 ? -0.457 -13.246 -9.342 1.00 89.12 85 SER A O 1
ATOM 639 N N . ASP A 1 86 ? 1.304 -14.167 -10.383 1.00 92.25 86 ASP A N 1
ATOM 640 C CA . ASP A 1 86 ? 1.573 -15.170 -9.351 1.00 92.25 86 ASP A CA 1
ATOM 641 C C . ASP A 1 86 ? 2.223 -14.518 -8.125 1.00 92.25 86 ASP A C 1
ATOM 643 O O . ASP A 1 86 ? 1.931 -14.858 -6.976 1.00 92.25 86 ASP A O 1
ATOM 647 N N . ASP A 1 87 ? 3.097 -13.539 -8.364 1.00 91.38 87 ASP A N 1
ATOM 648 C CA . ASP A 1 87 ? 3.813 -12.823 -7.317 1.00 91.38 87 ASP A CA 1
ATOM 649 C C . ASP A 1 87 ? 2.894 -11.908 -6.502 1.00 91.38 87 ASP A C 1
ATOM 651 O O . ASP A 1 87 ? 2.988 -11.896 -5.271 1.00 91.38 87 ASP A O 1
ATOM 655 N N . ILE A 1 88 ? 1.972 -11.188 -7.150 1.00 93.12 88 ILE A N 1
ATOM 656 C CA . ILE A 1 88 ? 0.970 -10.376 -6.449 1.00 93.12 88 ILE A CA 1
ATOM 657 C C . ILE A 1 88 ? -0.047 -11.254 -5.717 1.00 93.12 88 ILE A C 1
ATOM 659 O O . ILE A 1 88 ? -0.486 -10.885 -4.629 1.00 93.12 88 ILE A O 1
ATOM 663 N N . GLY A 1 89 ? -0.357 -12.445 -6.245 1.00 92.62 89 GLY A N 1
ATOM 664 C CA . GLY A 1 89 ? -1.269 -13.404 -5.617 1.00 92.62 89 GLY A CA 1
ATOM 665 C C . GLY A 1 89 ? -0.877 -13.771 -4.183 1.00 92.62 89 GLY A C 1
ATOM 666 O O . GLY A 1 89 ? -1.745 -13.970 -3.337 1.00 92.62 89 GLY A O 1
ATOM 667 N N . LYS A 1 90 ? 0.423 -13.754 -3.862 1.00 91.62 90 LYS A N 1
ATOM 668 C CA . LYS A 1 90 ? 0.948 -13.978 -2.499 1.00 91.62 90 LYS A CA 1
ATOM 669 C C . LYS A 1 90 ? 0.539 -12.877 -1.509 1.00 91.62 90 LYS A C 1
ATOM 671 O O . LYS A 1 90 ? 0.527 -13.111 -0.301 1.00 91.62 90 LYS A O 1
ATOM 676 N N . TRP A 1 91 ? 0.226 -11.684 -2.011 1.00 92.25 91 TRP A N 1
ATOM 677 C CA . TRP A 1 91 ? -0.096 -10.496 -1.222 1.00 92.25 91 TRP A CA 1
ATOM 678 C C . TRP A 1 91 ? -1.577 -10.143 -1.219 1.00 92.25 91 TRP A C 1
ATOM 680 O O . TRP A 1 91 ? -2.006 -9.479 -0.283 1.00 92.25 91 TRP A O 1
ATOM 690 N N . LEU A 1 92 ? -2.362 -10.607 -2.196 1.00 91.19 92 LEU A N 1
ATOM 691 C CA . LEU A 1 92 ? -3.806 -10.353 -2.240 1.00 91.19 92 LEU A CA 1
ATOM 692 C C . LEU A 1 92 ? -4.545 -10.754 -0.949 1.00 91.19 92 LEU A C 1
ATOM 694 O O . LEU A 1 92 ? -5.366 -9.964 -0.509 1.00 91.19 92 LEU A O 1
ATOM 698 N N . PRO A 1 93 ? -4.236 -11.878 -0.264 1.00 93.06 93 PRO A N 1
ATOM 699 C CA . PRO A 1 93 ? -4.871 -12.204 1.021 1.00 93.06 93 PRO A CA 1
ATOM 700 C C . PRO A 1 93 ? -4.521 -11.242 2.169 1.00 93.06 93 PRO A C 1
ATOM 702 O O . PRO A 1 93 ? -5.057 -11.368 3.267 1.00 93.06 93 PRO A O 1
ATOM 705 N N . ARG A 1 94 ? -3.555 -10.343 1.952 1.00 88.75 94 ARG A N 1
ATOM 706 C CA . ARG A 1 94 ? -3.096 -9.321 2.901 1.00 88.75 94 ARG A CA 1
ATOM 707 C C . ARG A 1 94 ? -3.549 -7.911 2.500 1.00 88.75 94 ARG A C 1
ATOM 709 O O . ARG A 1 94 ? -3.091 -6.956 3.120 1.00 88.75 94 ARG A O 1
ATOM 716 N N . LEU A 1 95 ? -4.401 -7.784 1.485 1.00 87.19 95 LEU A N 1
ATOM 717 C CA . LEU A 1 95 ? -5.162 -6.579 1.148 1.00 87.19 95 LEU A CA 1
ATOM 718 C C . LEU A 1 95 ? -6.606 -6.790 1.616 1.00 87.19 95 LEU A C 1
ATOM 720 O O . LEU A 1 95 ? -7.177 -5.853 2.201 1.00 87.19 95 LEU A O 1
#

Secondary structure (DSSP, 8-state):
-HHHHHHHTTSPP--TT--TTSS-EEEEE---SS--HHHHHHHHHHHHTT-SEEEEE--HHHHHHHHTT-TTSEEE--TT-TTHHHHHHTTGGG-

InterPro domains:
  IPR000631 ATP/ADP-dependent (S)-NAD(P)H-hydrate dehydratase [PF01256] (27-83)
  IPR000631 ATP/ADP-dependent (S)-NAD(P)H-hydrate dehydratas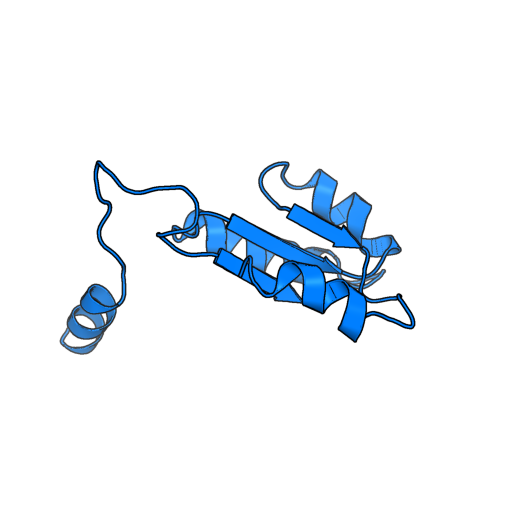e [PS51383] (3-95)
  IPR029056 Ribokinase-like [G3DSA:3.40.1190.20] (3-95)
  IPR029056 Ribokinase-like [SSF53613] (4-81)

Nearest PDB structures (foldseek):
  6efx-assembly1_A  TM=9.541E-01  e=2.950E-07  Cryptococcus neoformans H99
  6efw-assembly1_A  TM=8.916E-01  e=1.321E-07  Cryptococcus neoformans H99
  3rss-assembly1_A  TM=8.950E-01  e=7.423E-04  Thermotoga maritima MSB8
  3bgk-assembly1_A  TM=7.808E-01  e=1.186E-03  Streptococcus mutans
  2r3b-assembly1_B  TM=8.787E-01  e=7.225E-03  Enterococcus faecalis V583

Foldseek 3Di:
DVVVVVVVVVQDDDDPPDDQQPRHAEEAEEEDLPRLVVSLVVQVVCVVVPHRAYEYEYAQNSQVVSCVVDVRYHYHNQPPPPPSVVVCVVCVVVD

pLDDT: mean 94.78, std 4.1, range [66.81, 98.5]